Protein AF-A0A1C6DSB0-F1 (afdb_monomer_lite)

Foldseek 3Di:
DVVVVVVVVVVVVVVVVPDPPPPDPPPPDDDFDPDPQFAKDKDQQDPAFKKKKFWPPQQKKKWKWKAQPVVRDTPDTDIDHVVRGMDMDGADVVHRMIMMGMDIDIGIDMDHDD

Structure (mmCIF, N/CA/C/O backbone):
data_AF-A0A1C6DSB0-F1
#
_entry.id   AF-A0A1C6DSB0-F1
#
loop_
_atom_site.group_PDB
_atom_site.id
_atom_site.type_symbol
_atom_site.label_atom_id
_atom_site.label_alt_id
_atom_site.label_comp_id
_atom_site.label_asym_id
_atom_site.label_entity_id
_atom_site.label_seq_id
_atom_site.pdbx_PDB_ins_code
_atom_site.Cartn_x
_atom_site.Cartn_y
_atom_site.Cartn_z
_atom_site.occupancy
_atom_site.B_iso_or_equiv
_atom_site.auth_seq_id
_atom_site.auth_comp_id
_atom_site.auth_asym_id
_atom_site.auth_atom_id
_atom_site.pdbx_PDB_model_num
ATOM 1 N N . MET A 1 1 ? -33.609 60.453 5.573 1.00 63.28 1 MET A N 1
ATOM 2 C CA . MET A 1 1 ? -33.927 59.303 4.684 1.00 63.28 1 MET A CA 1
ATOM 3 C C . MET A 1 1 ? -32.722 58.711 3.942 1.00 63.28 1 MET A C 1
ATOM 5 O O . MET A 1 1 ? -32.568 57.500 3.997 1.00 63.28 1 MET A O 1
ATOM 9 N N . LYS A 1 2 ? -31.852 59.492 3.271 1.00 70.56 2 LYS A N 1
ATOM 10 C CA . LYS A 1 2 ? -30.685 58.939 2.535 1.00 70.56 2 LYS A CA 1
ATOM 11 C C . LYS A 1 2 ? -29.704 58.147 3.417 1.00 70.56 2 LYS A C 1
ATOM 13 O O . LYS A 1 2 ? -29.306 57.055 3.036 1.00 70.56 2 LYS A O 1
ATOM 18 N N . GLN A 1 3 ? -29.380 58.655 4.607 1.00 75.38 3 GLN A N 1
ATOM 19 C CA . GLN A 1 3 ? -28.430 57.992 5.512 1.00 75.38 3 GLN A CA 1
ATOM 20 C C . GLN A 1 3 ? -28.966 56.675 6.096 1.00 75.38 3 GLN A C 1
ATOM 22 O O . GLN A 1 3 ? -28.226 55.709 6.221 1.00 75.38 3 GLN A O 1
ATOM 27 N N . PHE A 1 4 ? -30.275 56.595 6.351 1.00 78.56 4 PHE A N 1
ATOM 28 C CA . PHE A 1 4 ? -30.927 55.363 6.801 1.00 78.56 4 PHE A CA 1
ATOM 29 C C . PHE A 1 4 ? -30.890 54.264 5.725 1.00 78.56 4 PHE A C 1
ATOM 31 O O . PHE A 1 4 ? -30.615 53.107 6.020 1.00 78.56 4 PHE A O 1
ATOM 38 N N . ARG A 1 5 ? -31.078 54.635 4.450 1.00 82.19 5 ARG A N 1
ATOM 39 C CA . ARG A 1 5 ? -30.943 53.703 3.317 1.00 82.19 5 ARG A CA 1
ATOM 40 C C . ARG A 1 5 ? -29.505 53.201 3.153 1.00 82.19 5 ARG A C 1
ATOM 42 O O . ARG A 1 5 ? -29.314 52.017 2.909 1.00 82.19 5 ARG A O 1
ATOM 49 N N . ALA A 1 6 ? -28.514 54.078 3.324 1.00 82.44 6 ALA A N 1
ATOM 50 C CA . ALA A 1 6 ? -27.099 53.704 3.269 1.00 82.44 6 ALA A CA 1
ATOM 51 C C . ALA A 1 6 ? -26.708 52.743 4.407 1.00 82.44 6 ALA A C 1
ATOM 53 O O . ALA A 1 6 ? -25.982 51.779 4.179 1.00 82.44 6 ALA A O 1
ATOM 54 N N . PHE A 1 7 ? -27.246 52.960 5.609 1.00 87.62 7 PHE A N 1
ATOM 55 C CA . PHE A 1 7 ? -27.031 52.082 6.758 1.00 87.62 7 PHE A CA 1
ATOM 56 C C . PHE A 1 7 ? -27.590 50.669 6.528 1.00 87.62 7 PHE A C 1
ATOM 58 O O . PHE A 1 7 ? -26.884 49.688 6.744 1.00 87.62 7 PHE A O 1
ATOM 65 N N . ILE A 1 8 ? -28.815 50.558 5.999 1.00 87.62 8 ILE A N 1
ATOM 66 C CA . ILE A 1 8 ? -29.420 49.260 5.656 1.00 87.62 8 ILE A CA 1
ATOM 67 C C . ILE A 1 8 ? -28.600 48.529 4.584 1.00 87.62 8 ILE A C 1
ATOM 69 O O . ILE A 1 8 ? -28.341 47.335 4.718 1.00 87.62 8 ILE A O 1
ATOM 73 N N . PHE A 1 9 ? -28.145 49.241 3.549 1.00 86.62 9 PHE A N 1
ATOM 74 C CA . PHE A 1 9 ? -27.298 48.652 2.507 1.00 86.62 9 PHE A CA 1
ATOM 75 C C . PHE A 1 9 ? -25.972 48.111 3.061 1.00 86.62 9 PHE A C 1
ATOM 77 O O . PHE A 1 9 ? -25.536 47.038 2.651 1.00 86.62 9 PHE A O 1
ATOM 84 N N . SER A 1 10 ? -25.362 48.815 4.019 1.00 84.50 10 SER A N 1
ATOM 85 C CA . SER A 1 10 ? -24.119 48.382 4.671 1.00 84.50 10 SER A CA 1
ATOM 86 C C . SER A 1 10 ? -24.292 47.071 5.449 1.00 84.50 10 SER A C 1
ATOM 88 O O . SER A 1 10 ? -23.472 46.164 5.325 1.00 84.50 10 SER A O 1
ATOM 90 N N . ILE A 1 11 ? -25.401 46.922 6.185 1.00 85.75 11 ILE A N 1
ATOM 91 C CA . ILE A 1 11 ? -25.704 45.699 6.949 1.00 85.75 11 ILE A CA 1
ATOM 92 C C . ILE A 1 11 ? -25.862 44.491 6.019 1.00 85.75 11 ILE A C 1
ATOM 94 O O . ILE A 1 11 ? -25.321 43.421 6.297 1.00 85.75 11 ILE A O 1
ATOM 98 N N . ILE A 1 12 ? -26.568 44.664 4.898 1.00 83.94 12 ILE A N 1
ATOM 99 C CA . ILE A 1 12 ? -26.773 43.591 3.917 1.00 83.94 12 ILE A CA 1
ATOM 100 C C . ILE A 1 12 ? -25.431 43.155 3.320 1.00 83.94 12 ILE A C 1
ATOM 102 O O . ILE A 1 12 ? -25.150 41.959 3.268 1.00 83.94 12 ILE A O 1
ATOM 106 N N . LEU A 1 13 ? -24.576 44.109 2.937 1.00 83.19 13 LEU A N 1
ATOM 107 C CA . LEU A 1 13 ? -23.263 43.805 2.368 1.00 83.19 13 LEU A CA 1
ATOM 108 C C . LEU A 1 13 ? -22.370 43.058 3.369 1.00 83.19 13 LEU A C 1
ATOM 110 O O . LEU A 1 13 ? -21.712 42.088 3.008 1.00 83.19 13 LEU A O 1
ATOM 114 N N . PHE A 1 14 ? -22.389 43.474 4.637 1.00 81.25 14 PHE A N 1
ATOM 115 C CA . PHE A 1 14 ? -21.597 42.849 5.694 1.00 81.25 14 PHE A CA 1
ATOM 116 C C . PHE A 1 14 ? -22.074 41.427 6.027 1.00 81.25 14 PHE A C 1
ATOM 118 O O . PHE A 1 14 ? -21.260 40.549 6.304 1.00 81.25 14 PHE A O 1
ATOM 125 N N . SER A 1 15 ? -23.382 41.164 5.930 1.00 76.94 15 SER A N 1
ATOM 126 C CA . SER A 1 15 ? -23.949 39.835 6.202 1.00 76.94 15 SER A CA 1
ATOM 127 C C . SER A 1 15 ? -23.477 38.746 5.227 1.00 76.94 15 SER A C 1
ATOM 129 O O . SER A 1 15 ? -23.365 37.587 5.623 1.00 76.94 15 SER A O 1
ATOM 131 N N . MET A 1 16 ? -23.121 39.105 3.987 1.00 72.00 16 MET A N 1
ATOM 132 C CA . MET A 1 16 ? -22.624 38.149 2.986 1.00 72.00 16 MET A CA 1
ATOM 133 C C . MET A 1 16 ? -21.224 37.608 3.320 1.00 72.00 16 MET A C 1
ATOM 135 O O . MET A 1 16 ? -20.897 36.493 2.927 1.00 72.00 16 MET A O 1
ATOM 139 N N . PHE A 1 17 ? -20.413 38.354 4.079 1.00 72.19 17 PHE A N 1
ATOM 140 C CA . PHE A 1 17 ? -19.070 37.924 4.492 1.00 72.19 17 PHE A CA 1
ATOM 141 C C . PHE A 1 17 ? -19.070 37.012 5.726 1.00 72.19 17 PHE A C 1
ATOM 143 O O . PHE A 1 17 ? -18.054 36.392 6.023 1.00 72.19 17 PHE A O 1
ATOM 150 N N . MET A 1 18 ? -20.194 36.926 6.444 1.00 68.38 18 MET A N 1
ATOM 151 C CA . MET A 1 18 ? -20.314 36.163 7.693 1.00 68.38 18 MET A CA 1
ATOM 152 C C . MET A 1 18 ? -20.915 34.767 7.498 1.00 68.38 18 MET A C 1
ATOM 154 O O . MET A 1 18 ? -21.167 34.068 8.479 1.00 68.38 18 MET A O 1
ATOM 158 N N . MET A 1 19 ? -21.156 34.338 6.256 1.00 68.38 19 MET A N 1
ATOM 159 C CA . MET A 1 19 ? -21.608 32.975 5.994 1.00 68.38 19 MET A CA 1
ATOM 160 C C . MET A 1 19 ? -20.439 31.997 6.177 1.00 68.38 19 MET A C 1
ATOM 162 O O . MET A 1 19 ? -19.455 32.090 5.440 1.00 68.38 19 MET A O 1
ATOM 166 N N . PRO A 1 20 ? -20.517 31.041 7.122 1.00 66.75 20 PRO A N 1
ATOM 167 C CA . PRO A 1 20 ? -19.531 29.976 7.194 1.00 66.75 20 PRO A CA 1
ATOM 168 C C . PRO A 1 20 ? -19.604 29.162 5.901 1.00 66.75 20 PRO A C 1
ATOM 170 O O . PRO A 1 20 ? -20.673 28.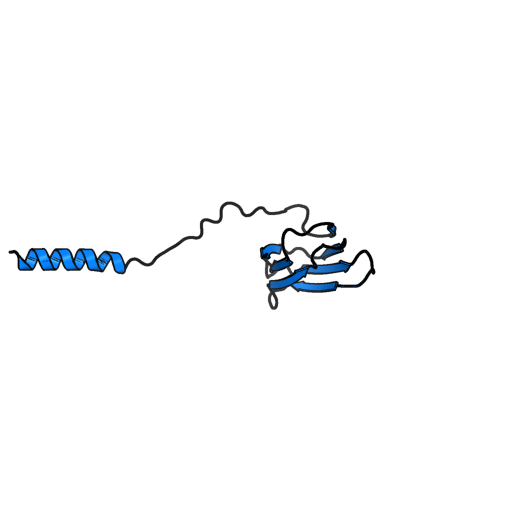684 5.510 1.00 66.75 20 PRO A O 1
ATOM 173 N N . ALA A 1 21 ? -18.465 29.012 5.227 1.00 64.19 21 ALA A N 1
ATOM 174 C CA . ALA A 1 21 ? -18.336 28.151 4.062 1.00 64.19 21 ALA A CA 1
ATOM 175 C C . ALA A 1 21 ? -18.446 26.681 4.503 1.00 64.19 21 ALA A C 1
ATOM 177 O O . ALA A 1 21 ? -17.448 25.997 4.706 1.00 64.19 21 ALA A O 1
ATOM 178 N N . ASN A 1 22 ? -19.676 26.194 4.671 1.00 59.44 22 ASN A N 1
ATOM 179 C CA . ASN A 1 22 ? -19.961 24.780 4.893 1.00 59.44 22 ASN A CA 1
ATOM 180 C C . ASN A 1 22 ? -19.867 24.039 3.555 1.00 59.44 22 ASN A C 1
ATOM 182 O O . ASN A 1 22 ? -20.873 23.666 2.953 1.00 59.44 22 ASN A O 1
ATOM 186 N N . ALA A 1 23 ? -18.642 23.859 3.065 1.00 59.75 23 ALA A N 1
ATOM 187 C CA . ALA A 1 23 ? -18.372 22.948 1.966 1.00 59.75 23 ALA A CA 1
ATOM 188 C C . ALA A 1 23 ? -18.516 21.514 2.494 1.00 59.75 23 ALA A C 1
ATOM 190 O O . ALA A 1 23 ? -17.612 20.981 3.134 1.00 59.75 23 ALA A O 1
ATOM 191 N N . SER A 1 24 ? -19.670 20.889 2.254 1.00 56.47 24 SER A N 1
ATOM 192 C CA . SER A 1 24 ? -19.763 19.437 2.368 1.00 56.47 24 SER A CA 1
ATOM 193 C C . SER A 1 24 ? -19.022 18.858 1.161 1.00 56.47 24 SER A C 1
ATOM 195 O O . SER A 1 24 ? -19.301 19.208 0.011 1.00 56.47 24 SER A O 1
ATOM 197 N N . ILE A 1 25 ? -17.997 18.043 1.415 1.00 54.44 25 ILE A N 1
ATOM 198 C CA . ILE A 1 25 ? -17.317 17.314 0.348 1.00 54.44 25 ILE A CA 1
ATOM 199 C C . ILE A 1 25 ? -18.326 16.280 -0.145 1.00 54.44 25 ILE A C 1
ATOM 201 O O . ILE A 1 25 ? -18.520 15.237 0.476 1.00 54.44 25 ILE A O 1
ATOM 205 N N . TYR A 1 26 ? -19.004 16.588 -1.248 1.00 52.69 26 TYR A N 1
ATOM 206 C CA . TYR A 1 26 ? -19.741 15.590 -2.003 1.00 52.69 26 TYR A CA 1
ATOM 207 C C . TYR A 1 26 ? -18.697 14.643 -2.600 1.00 52.69 26 TYR A C 1
ATOM 209 O O . TYR A 1 26 ? -18.069 14.959 -3.607 1.00 52.69 26 TYR A O 1
ATOM 217 N N . ALA A 1 27 ? -18.438 13.527 -1.919 1.00 57.62 27 ALA A N 1
ATOM 218 C CA . ALA A 1 27 ? -17.598 12.444 -2.413 1.00 57.62 27 ALA A CA 1
ATOM 219 C C . ALA A 1 27 ? -18.520 11.413 -3.082 1.00 57.62 27 ALA A C 1
ATOM 221 O O . ALA A 1 27 ? -19.033 10.530 -2.390 1.00 57.62 27 ALA A O 1
ATOM 222 N N . PRO A 1 28 ? -18.819 11.530 -4.391 1.00 54.62 28 PRO A N 1
ATOM 223 C CA . PRO A 1 28 ? -19.618 10.519 -5.062 1.00 54.62 28 PRO A CA 1
ATOM 224 C C . PRO A 1 28 ? -18.851 9.197 -5.001 1.00 54.62 28 PRO A C 1
ATOM 226 O O . PRO A 1 28 ? -17.694 9.155 -5.408 1.00 54.62 28 PRO A O 1
ATOM 229 N N . ASN A 1 29 ? -19.495 8.169 -4.435 1.00 56.88 29 ASN A N 1
ATOM 230 C CA . ASN A 1 29 ? -19.112 6.752 -4.419 1.00 56.88 29 ASN A CA 1
ATOM 231 C C . ASN A 1 29 ? -17.657 6.488 -4.829 1.00 56.88 29 ASN A C 1
ATOM 233 O O . ASN A 1 29 ? -17.383 6.151 -5.983 1.00 56.88 29 ASN A O 1
ATOM 237 N N . ILE A 1 30 ? -16.732 6.651 -3.878 1.00 61.69 30 ILE A N 1
ATOM 238 C CA . ILE A 1 30 ? -15.337 6.253 -4.072 1.00 61.69 30 ILE A CA 1
ATOM 239 C C . ILE A 1 30 ? -15.358 4.770 -4.472 1.00 61.69 30 ILE A C 1
ATOM 241 O O . ILE A 1 30 ? -15.958 3.974 -3.742 1.00 61.69 30 ILE A O 1
ATOM 245 N N . PRO A 1 31 ? -14.766 4.389 -5.619 1.00 65.12 31 PRO A N 1
ATOM 246 C CA . PRO A 1 31 ? -14.734 3.002 -6.053 1.00 65.12 31 PRO A CA 1
ATOM 247 C C . PRO A 1 31 ? -14.149 2.136 -4.943 1.00 65.12 31 PRO A C 1
ATOM 249 O O . PRO A 1 31 ? -13.017 2.348 -4.507 1.00 65.12 31 PRO A O 1
ATOM 252 N N . LYS A 1 32 ? -14.944 1.180 -4.468 1.00 72.94 32 LYS A N 1
ATOM 253 C CA . LYS A 1 32 ? -14.569 0.269 -3.395 1.00 72.94 32 LYS A CA 1
ATOM 254 C C . LYS A 1 32 ? -14.415 -1.127 -3.971 1.00 72.94 32 LYS A C 1
ATOM 256 O O . LYS A 1 32 ? -15.300 -1.621 -4.666 1.00 72.94 32 LYS A O 1
ATOM 261 N N . ALA A 1 33 ? -13.277 -1.750 -3.698 1.00 73.38 33 ALA A N 1
ATOM 262 C CA . ALA A 1 33 ? -13.057 -3.142 -4.043 1.00 73.38 33 ALA A CA 1
ATOM 263 C C . ALA A 1 33 ? -13.609 -4.023 -2.918 1.00 73.38 33 ALA A C 1
ATOM 265 O O . ALA A 1 33 ? -13.085 -4.007 -1.807 1.00 73.38 33 ALA A O 1
ATOM 266 N N . ASP A 1 34 ? -14.652 -4.803 -3.202 1.00 72.00 34 ASP A N 1
ATOM 267 C CA . ASP A 1 34 ? -15.209 -5.737 -2.214 1.00 72.00 34 ASP A CA 1
ATOM 268 C C . ASP A 1 34 ? -14.493 -7.095 -2.205 1.00 72.00 34 ASP A C 1
ATOM 270 O O . ASP A 1 34 ? -14.499 -7.777 -1.185 1.00 72.00 34 ASP A O 1
ATOM 274 N N . ILE A 1 35 ? -13.850 -7.470 -3.317 1.00 74.12 35 ILE A N 1
ATOM 275 C CA . ILE A 1 35 ? -13.303 -8.820 -3.538 1.00 74.12 35 ILE A CA 1
ATOM 276 C C . ILE A 1 35 ? -11.770 -8.846 -3.427 1.00 74.12 35 ILE A C 1
ATOM 278 O O . ILE A 1 35 ? -11.200 -9.782 -2.878 1.00 74.12 35 ILE A O 1
ATOM 282 N N . PHE A 1 36 ? -11.087 -7.809 -3.912 1.00 74.56 36 PHE A N 1
ATOM 283 C CA . PHE A 1 36 ? -9.623 -7.767 -4.016 1.00 74.56 36 PHE A CA 1
ATOM 284 C C . PHE A 1 36 ? -8.990 -6.981 -2.858 1.00 74.56 36 PHE A C 1
ATOM 286 O O . PHE A 1 36 ? -8.338 -5.962 -3.078 1.00 74.56 36 PHE A O 1
ATOM 293 N N . LYS A 1 37 ? -9.258 -7.406 -1.616 1.00 82.56 37 LYS A N 1
ATOM 294 C CA . LYS A 1 37 ? -8.755 -6.732 -0.398 1.00 82.56 37 LYS A CA 1
ATOM 295 C C . LYS A 1 37 ? -7.462 -7.338 0.142 1.00 82.56 37 LYS A C 1
ATOM 297 O O . LYS A 1 37 ? -6.623 -6.616 0.661 1.00 82.56 37 LYS A O 1
ATOM 302 N N . GLU A 1 38 ? -7.295 -8.646 -0.011 1.00 91.00 38 GLU A N 1
ATOM 303 C CA . GLU A 1 38 ? -6.126 -9.410 0.431 1.00 91.00 38 GLU A CA 1
ATOM 304 C C . GLU A 1 38 ? -5.645 -10.329 -0.696 1.00 91.00 38 GLU A C 1
ATOM 306 O O . GLU A 1 38 ? -6.391 -10.604 -1.638 1.00 91.00 38 GLU A O 1
ATOM 311 N N . GLY A 1 39 ? -4.389 -10.767 -0.648 1.00 92.75 39 GLY A N 1
ATOM 312 C CA . GLY A 1 39 ? -3.818 -11.685 -1.633 1.00 92.75 39 GLY A CA 1
ATOM 313 C C . GLY A 1 39 ? -2.464 -11.249 -2.181 1.00 92.75 39 GLY A C 1
ATOM 314 O O . GLY A 1 39 ? -1.809 -10.356 -1.644 1.00 92.75 39 GLY A O 1
ATOM 315 N N . ILE A 1 40 ? -2.043 -11.921 -3.253 1.00 94.81 40 ILE A N 1
ATOM 316 C CA . ILE A 1 40 ? -0.772 -11.691 -3.947 1.00 94.81 40 ILE A CA 1
ATOM 317 C C . ILE A 1 40 ? -1.082 -11.123 -5.331 1.00 94.81 40 ILE A C 1
ATOM 319 O O . ILE A 1 40 ? -1.761 -11.759 -6.136 1.00 94.81 40 ILE A O 1
ATOM 323 N N . TYR A 1 41 ? -0.564 -9.932 -5.600 1.00 91.38 41 TYR A N 1
ATOM 324 C CA . TYR A 1 41 ? -0.815 -9.152 -6.803 1.00 91.38 41 TYR A CA 1
ATOM 325 C C . TYR A 1 41 ? 0.502 -8.877 -7.523 1.00 91.38 41 TYR A C 1
ATOM 327 O O . TYR A 1 41 ? 1.510 -8.603 -6.879 1.00 91.38 41 TYR A O 1
ATOM 335 N N . HIS A 1 42 ? 0.489 -8.915 -8.852 1.00 90.69 42 HIS A N 1
ATOM 336 C CA . HIS A 1 42 ? 1.651 -8.567 -9.669 1.00 90.69 42 HIS A CA 1
ATOM 337 C C . HIS A 1 42 ? 1.346 -7.277 -10.420 1.00 9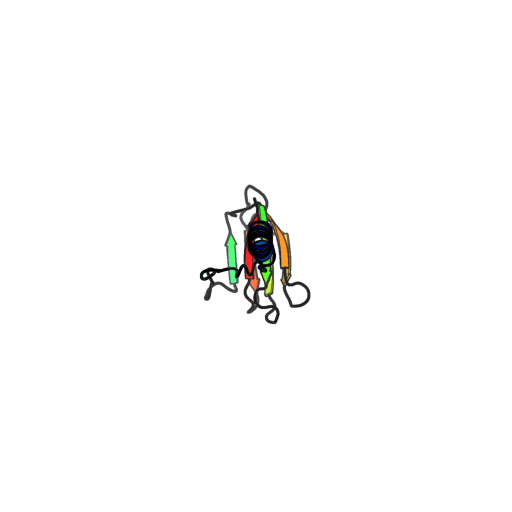0.69 42 HIS A C 1
ATOM 339 O O . HIS A 1 42 ? 0.334 -7.194 -11.117 1.00 90.69 42 HIS A O 1
ATOM 345 N N . PHE A 1 43 ? 2.221 -6.287 -10.277 1.00 85.19 43 PHE A N 1
ATOM 346 C CA . PHE A 1 43 ? 2.097 -4.986 -10.920 1.00 85.19 43 PHE A CA 1
ATOM 347 C C . PHE A 1 43 ? 3.266 -4.767 -11.871 1.00 85.19 43 PHE A C 1
ATOM 349 O O . PHE A 1 43 ? 4.431 -4.874 -11.490 1.00 85.19 43 PHE A O 1
ATOM 356 N N . ASP A 1 44 ? 2.948 -4.440 -13.117 1.00 82.31 44 ASP A N 1
ATOM 357 C CA . ASP A 1 44 ? 3.904 -4.112 -14.173 1.00 82.31 44 ASP A CA 1
ATOM 358 C C . ASP A 1 44 ? 3.919 -2.615 -14.519 1.00 82.31 44 ASP A C 1
ATOM 360 O O . ASP A 1 44 ? 4.795 -2.166 -15.256 1.00 82.31 44 ASP A O 1
ATOM 364 N N . GLN A 1 45 ? 2.979 -1.834 -13.974 1.00 75.00 45 GLN A N 1
ATOM 365 C CA . GLN A 1 45 ? 2.851 -0.392 -14.186 1.00 75.00 45 GLN A CA 1
ATOM 366 C C . GLN A 1 45 ? 2.365 0.323 -12.917 1.00 75.00 45 GLN A C 1
ATOM 368 O O . GLN A 1 45 ? 1.651 -0.251 -12.096 1.00 75.00 45 GLN A O 1
ATOM 373 N N . SER A 1 46 ? 2.731 1.602 -12.775 1.00 72.88 46 SER A N 1
ATOM 374 C CA . SER A 1 46 ? 2.185 2.511 -11.758 1.00 72.88 46 SER A CA 1
ATOM 375 C C . SER A 1 46 ? 1.713 3.806 -12.408 1.00 72.88 46 SER A C 1
ATOM 377 O O . SER A 1 46 ? 2.384 4.348 -13.285 1.00 72.88 46 SER A O 1
ATOM 379 N N . THR A 1 47 ? 0.582 4.328 -11.937 1.00 71.62 47 THR A N 1
ATOM 380 C CA . THR A 1 47 ? -0.025 5.580 -12.415 1.00 71.62 47 THR A CA 1
ATOM 381 C C . THR A 1 47 ? 0.685 6.835 -11.880 1.00 71.62 47 THR A C 1
ATOM 383 O O . THR A 1 47 ? 0.395 7.931 -12.348 1.00 71.62 47 THR A O 1
ATOM 386 N N . GLY A 1 48 ? 1.607 6.703 -10.916 1.00 74.00 48 GLY A N 1
ATOM 387 C CA . GLY A 1 48 ? 2.367 7.817 -10.330 1.00 74.00 48 GLY A CA 1
ATOM 388 C C . GLY A 1 48 ? 3.652 7.370 -9.625 1.00 74.00 48 GLY A C 1
ATOM 389 O O . GLY A 1 48 ? 3.869 6.174 -9.418 1.00 74.00 48 GLY A O 1
ATOM 390 N N . LYS A 1 49 ? 4.517 8.328 -9.264 1.00 82.88 49 LYS A N 1
ATOM 391 C CA . LYS A 1 49 ? 5.814 8.064 -8.599 1.00 82.88 49 LYS A CA 1
ATOM 392 C C . LYS A 1 49 ? 5.694 7.952 -7.087 1.00 82.88 49 LYS A C 1
ATOM 394 O O . LYS A 1 49 ? 6.494 7.273 -6.448 1.00 82.88 49 LYS A O 1
ATOM 399 N N . LYS A 1 50 ? 4.713 8.644 -6.516 1.00 89.38 50 LYS A N 1
ATOM 400 C CA . LYS A 1 50 ? 4.431 8.645 -5.086 1.00 89.38 50 LYS A CA 1
ATOM 401 C C . LYS A 1 50 ? 3.014 8.139 -4.874 1.00 89.38 50 LYS A C 1
ATOM 403 O O . LYS A 1 50 ? 2.076 8.636 -5.491 1.00 89.38 50 LYS A O 1
ATOM 408 N N . ILE A 1 51 ? 2.874 7.153 -3.997 1.00 89.62 51 ILE A N 1
ATOM 409 C CA . ILE A 1 51 ? 1.588 6.559 -3.635 1.00 89.62 51 ILE A CA 1
ATOM 410 C C . ILE A 1 51 ? 1.377 6.808 -2.147 1.00 89.62 51 ILE A C 1
ATOM 412 O O . ILE A 1 51 ? 2.198 6.396 -1.327 1.00 89.62 51 ILE A O 1
ATOM 416 N N . ASN A 1 52 ? 0.287 7.478 -1.790 1.00 92.62 52 ASN A N 1
ATOM 417 C CA . ASN A 1 52 ? -0.183 7.521 -0.416 1.00 92.62 52 ASN A CA 1
ATOM 418 C C . ASN A 1 52 ? -1.118 6.336 -0.183 1.00 92.62 52 ASN A C 1
ATOM 420 O O . ASN A 1 52 ? -2.095 6.140 -0.908 1.00 92.62 52 ASN A O 1
ATOM 424 N N . LEU A 1 53 ? -0.790 5.551 0.832 1.00 92.81 53 LEU A N 1
ATOM 425 C CA . LEU A 1 53 ? -1.582 4.434 1.313 1.00 92.81 53 LEU A CA 1
ATOM 426 C C . LEU A 1 53 ? -2.224 4.879 2.616 1.00 92.81 53 LEU A C 1
ATOM 428 O O . LEU A 1 53 ? -1.508 5.241 3.550 1.00 92.81 53 LEU A O 1
ATOM 432 N N . LYS A 1 54 ? -3.554 4.852 2.688 1.00 93.69 54 LYS A N 1
ATOM 433 C CA . LYS A 1 54 ? -4.298 5.219 3.894 1.00 93.69 54 LYS A CA 1
ATOM 434 C C . LYS A 1 54 ? -5.285 4.128 4.277 1.00 93.69 54 LYS A C 1
ATOM 436 O O . LYS A 1 54 ? -6.118 3.739 3.466 1.00 93.69 54 LYS A O 1
ATOM 441 N N . LEU A 1 55 ? -5.233 3.693 5.529 1.00 93.44 55 LEU A N 1
ATOM 442 C CA . LEU A 1 55 ? -6.202 2.785 6.120 1.00 93.44 55 LEU A CA 1
ATOM 443 C C . LEU A 1 55 ? -7.525 3.527 6.348 1.00 93.44 55 LEU A C 1
ATOM 445 O O . LEU A 1 55 ? -7.606 4.471 7.134 1.00 93.44 55 LEU A O 1
ATOM 449 N N . ALA A 1 56 ? -8.560 3.113 5.627 1.00 90.81 56 ALA A N 1
ATOM 450 C CA . ALA A 1 56 ? -9.916 3.641 5.732 1.00 90.81 56 ALA A CA 1
ATOM 451 C C . ALA A 1 56 ? -10.692 3.036 6.915 1.00 9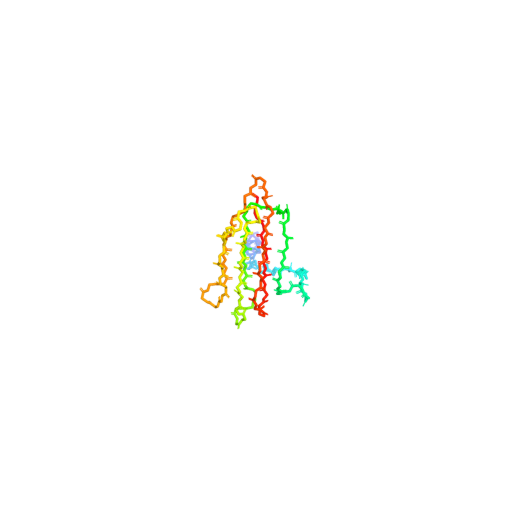0.81 56 ALA A C 1
ATOM 453 O O . ALA A 1 56 ? -11.682 3.615 7.356 1.00 90.81 56 ALA A O 1
ATOM 454 N N . THR A 1 57 ? -10.225 1.906 7.450 1.00 91.00 57 THR A N 1
ATOM 455 C CA . THR A 1 57 ? -10.819 1.178 8.583 1.00 91.00 57 THR A CA 1
ATOM 456 C C . THR A 1 57 ? -9.790 1.019 9.714 1.00 91.00 57 THR A C 1
ATOM 458 O O . THR A 1 57 ? -9.170 -0.040 9.805 1.00 91.00 57 THR A O 1
ATOM 461 N N . PRO A 1 58 ? -9.562 2.046 10.555 1.00 86.88 58 PRO A N 1
ATOM 462 C CA . PRO A 1 58 ? -8.490 2.049 11.561 1.00 86.88 58 PRO A CA 1
ATOM 463 C C . PRO A 1 58 ? -8.483 0.830 12.492 1.00 86.88 58 PRO A C 1
ATOM 465 O O . PRO A 1 58 ? -7.416 0.296 12.778 1.00 86.88 58 PRO A O 1
ATOM 468 N N . ASP A 1 59 ? -9.668 0.336 12.859 1.00 91.56 59 ASP A N 1
ATOM 469 C CA . ASP A 1 59 ? -9.847 -0.811 13.763 1.00 91.56 59 ASP A CA 1
ATOM 470 C C . ASP A 1 59 ? -9.536 -2.172 13.100 1.00 91.56 59 ASP A C 1
ATOM 472 O O . ASP A 1 59 ? -9.566 -3.219 13.745 1.00 91.56 59 ASP A O 1
ATOM 476 N N . ASN A 1 60 ? -9.276 -2.186 11.789 1.00 93.81 60 ASN A N 1
ATOM 477 C CA . ASN A 1 60 ? -8.974 -3.387 11.012 1.00 93.81 60 ASN A CA 1
ATOM 478 C C . ASN A 1 60 ? -7.585 -3.232 10.379 1.00 93.81 60 ASN A C 1
ATOM 480 O O . ASN A 1 60 ? -7.479 -2.683 9.281 1.00 93.81 60 ASN A O 1
ATOM 484 N N . PRO A 1 61 ? -6.514 -3.680 11.053 1.00 93.88 61 PRO A N 1
ATOM 485 C CA . PRO A 1 61 ? -5.154 -3.470 10.580 1.00 93.88 61 PRO A CA 1
ATOM 486 C C . PRO A 1 61 ? -4.869 -4.228 9.279 1.00 93.88 61 PRO A C 1
ATOM 488 O O . PRO A 1 61 ? -5.471 -5.265 8.986 1.00 93.88 61 PRO A O 1
ATOM 491 N N . MET A 1 62 ? -3.902 -3.722 8.517 1.00 94.81 62 MET A N 1
ATOM 492 C CA . MET A 1 62 ? -3.462 -4.324 7.261 1.00 94.81 62 MET A CA 1
ATOM 493 C C . MET A 1 62 ? -1.945 -4.246 7.105 1.00 94.81 62 MET A C 1
ATOM 495 O O . MET A 1 62 ? -1.318 -3.247 7.454 1.00 94.81 62 MET A O 1
ATOM 499 N N . THR A 1 63 ? -1.363 -5.294 6.534 1.00 96.44 63 THR A N 1
ATOM 500 C CA . THR A 1 63 ? 0.049 -5.362 6.165 1.00 96.44 63 THR A CA 1
ATOM 501 C C . THR A 1 63 ? 0.189 -5.415 4.650 1.00 96.44 63 THR A C 1
ATOM 503 O O . THR A 1 63 ? -0.517 -6.163 3.977 1.00 96.44 63 THR A O 1
ATOM 506 N N . ILE A 1 64 ? 1.132 -4.642 4.122 1.00 95.75 64 ILE A N 1
ATOM 507 C CA . ILE A 1 64 ? 1.472 -4.572 2.704 1.00 95.75 64 ILE A CA 1
ATOM 508 C C . ILE A 1 64 ? 2.959 -4.869 2.575 1.00 95.75 64 ILE A C 1
ATOM 510 O O . ILE A 1 64 ? 3.795 -4.235 3.225 1.00 95.75 64 ILE A O 1
ATOM 514 N N . ILE A 1 65 ? 3.289 -5.829 1.725 1.00 96.38 65 ILE A N 1
ATOM 515 C CA . ILE A 1 65 ? 4.657 -6.238 1.426 1.00 96.38 65 ILE A CA 1
ATOM 516 C C . ILE A 1 65 ? 4.878 -6.008 -0.061 1.00 96.38 65 ILE A C 1
ATOM 518 O O . ILE A 1 65 ? 4.066 -6.445 -0.868 1.00 96.38 65 ILE A O 1
ATOM 522 N N . VAL A 1 66 ? 5.965 -5.334 -0.425 1.00 93.56 66 VAL A N 1
ATOM 523 C CA . VAL A 1 66 ? 6.328 -5.069 -1.821 1.00 93.56 66 VAL A CA 1
ATOM 524 C C . VAL A 1 66 ? 7.691 -5.684 -2.095 1.00 93.56 66 VAL A C 1
ATOM 526 O O . VAL A 1 66 ? 8.664 -5.354 -1.414 1.00 93.56 66 VAL A O 1
ATOM 529 N N . ILE A 1 67 ? 7.757 -6.556 -3.093 1.00 93.62 67 ILE A N 1
ATOM 530 C CA . ILE A 1 67 ? 8.959 -7.267 -3.527 1.00 93.62 67 ILE A CA 1
ATOM 531 C C . ILE A 1 67 ? 9.262 -6.851 -4.967 1.00 93.62 67 ILE A C 1
ATOM 533 O O . ILE A 1 67 ? 8.363 -6.798 -5.801 1.00 93.62 67 ILE A O 1
ATOM 537 N N . GLU A 1 68 ? 10.520 -6.529 -5.247 1.00 91.06 68 GLU A N 1
ATOM 538 C CA . GLU A 1 68 ? 11.020 -6.307 -6.607 1.00 91.06 68 GLU A CA 1
ATOM 539 C C . GLU A 1 68 ? 11.195 -7.665 -7.304 1.00 91.06 68 GLU A C 1
ATOM 541 O O . GLU A 1 68 ? 11.959 -8.502 -6.823 1.00 91.06 68 GLU A O 1
ATOM 546 N N . ASP A 1 69 ? 10.493 -7.912 -8.414 1.00 89.06 69 ASP A N 1
ATOM 547 C CA . ASP A 1 69 ? 10.460 -9.244 -9.048 1.00 89.06 69 ASP A CA 1
ATOM 548 C C . ASP A 1 69 ? 11.804 -9.647 -9.670 1.00 89.06 69 ASP A C 1
ATOM 550 O O . ASP A 1 69 ? 12.134 -10.829 -9.740 1.00 89.06 69 ASP A O 1
ATOM 554 N N . ASP A 1 70 ? 12.580 -8.674 -10.143 1.00 88.44 70 ASP A N 1
ATOM 555 C CA . ASP A 1 70 ? 13.864 -8.887 -10.815 1.00 88.44 70 ASP A CA 1
ATOM 556 C C . ASP A 1 70 ? 14.973 -9.338 -9.855 1.00 88.44 70 ASP A C 1
ATOM 558 O O . ASP A 1 70 ? 15.819 -10.159 -10.212 1.00 88.44 70 ASP A O 1
ATOM 562 N N . THR A 1 71 ? 14.967 -8.807 -8.635 1.00 91.31 71 THR A N 1
ATOM 563 C CA . THR A 1 71 ? 15.986 -9.064 -7.613 1.00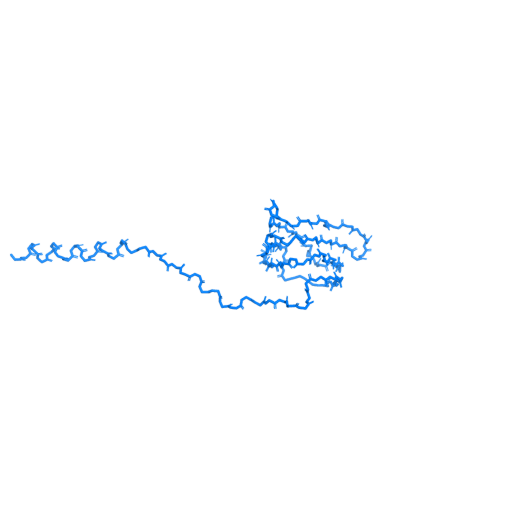 91.31 71 THR A CA 1
ATOM 564 C C . THR A 1 71 ? 15.489 -9.962 -6.483 1.00 91.31 71 THR A C 1
ATOM 566 O O . THR A 1 71 ? 16.298 -10.485 -5.717 1.00 91.31 71 THR A O 1
ATOM 569 N N . GLY A 1 72 ? 14.172 -10.118 -6.333 1.00 91.19 72 GLY A N 1
ATOM 570 C CA . GLY A 1 72 ? 13.542 -10.731 -5.164 1.00 91.19 72 GLY A CA 1
ATOM 571 C C . GLY A 1 72 ? 13.693 -9.902 -3.883 1.00 91.19 72 GLY A C 1
ATOM 572 O O . GLY A 1 72 ? 13.436 -10.404 -2.787 1.00 91.19 72 GLY A O 1
ATOM 573 N N . ARG A 1 73 ? 14.146 -8.644 -3.979 1.00 93.44 73 ARG A N 1
ATOM 574 C CA . ARG A 1 73 ? 14.412 -7.796 -2.816 1.00 93.44 73 ARG A CA 1
ATOM 575 C C . ARG A 1 73 ? 13.110 -7.275 -2.219 1.00 93.44 73 ARG A C 1
ATOM 577 O O . ARG A 1 73 ? 12.263 -6.721 -2.917 1.00 93.44 73 ARG A O 1
ATOM 584 N N . LEU A 1 74 ? 12.993 -7.373 -0.896 1.00 94.56 74 LEU A N 1
ATOM 585 C CA . LEU A 1 74 ? 11.950 -6.686 -0.140 1.00 94.56 74 LEU A CA 1
ATOM 586 C C . LEU A 1 74 ? 12.172 -5.172 -0.231 1.00 94.56 74 LEU A C 1
ATOM 588 O O . LEU A 1 74 ? 13.121 -4.645 0.349 1.00 94.56 74 LEU A O 1
ATOM 592 N N . LYS A 1 75 ? 11.284 -4.480 -0.942 1.00 91.62 75 LYS A N 1
ATOM 593 C CA . LYS A 1 75 ? 11.315 -3.024 -1.081 1.00 91.62 75 LYS A CA 1
ATOM 594 C C . LYS A 1 75 ? 10.579 -2.333 0.057 1.00 91.62 75 LYS A C 1
ATOM 596 O O . LYS A 1 75 ? 11.093 -1.378 0.631 1.00 91.62 75 LYS A O 1
ATOM 601 N N . TYR A 1 76 ? 9.395 -2.838 0.407 1.00 94.12 76 TYR A N 1
ATOM 602 C CA . TYR A 1 76 ? 8.581 -2.280 1.483 1.00 94.12 76 TYR A CA 1
ATOM 603 C C . TYR A 1 76 ? 7.956 -3.362 2.353 1.00 94.12 76 TYR A C 1
ATOM 605 O O . TYR A 1 76 ? 7.430 -4.351 1.850 1.00 94.12 76 TYR A O 1
ATOM 613 N N . TYR A 1 77 ? 7.956 -3.111 3.660 1.00 96.69 77 TYR A N 1
ATOM 614 C CA . TYR A 1 77 ? 7.122 -3.790 4.642 1.00 96.69 77 TYR A CA 1
ATOM 615 C C . TYR A 1 77 ? 6.371 -2.715 5.421 1.00 96.69 77 TYR A C 1
ATOM 617 O O . TYR A 1 77 ? 6.983 -1.899 6.112 1.00 96.69 77 TYR A O 1
ATOM 625 N N . ILE A 1 78 ? 5.055 -2.677 5.264 1.00 96.25 78 ILE A N 1
ATOM 626 C CA . ILE A 1 78 ? 4.204 -1.613 5.788 1.00 96.25 78 ILE A CA 1
ATOM 627 C C . ILE A 1 78 ? 3.112 -2.261 6.609 1.00 96.25 78 ILE A C 1
ATOM 629 O O . ILE A 1 78 ? 2.382 -3.107 6.104 1.00 96.25 78 ILE A O 1
ATOM 633 N N . ARG A 1 79 ? 2.972 -1.821 7.854 1.00 95.88 79 ARG A N 1
ATOM 634 C CA . ARG A 1 79 ? 1.822 -2.134 8.694 1.00 95.88 79 ARG A CA 1
ATOM 635 C C . ARG A 1 79 ? 1.032 -0.854 8.910 1.00 95.88 79 ARG A C 1
ATOM 637 O O . ARG A 1 79 ? 1.599 0.142 9.354 1.00 95.88 79 ARG A O 1
ATOM 644 N N . LEU A 1 80 ? -0.252 -0.899 8.581 1.00 95.69 80 LEU A N 1
ATOM 645 C CA . LEU A 1 80 ? -1.203 0.155 8.881 1.00 95.69 80 LEU A CA 1
ATOM 646 C C . LEU A 1 80 ? -2.147 -0.316 9.984 1.00 95.69 80 LEU A C 1
ATOM 648 O O . LEU A 1 80 ? -2.708 -1.409 9.907 1.00 95.69 80 LEU A O 1
ATOM 652 N N . ASP A 1 81 ? -2.307 0.516 11.002 1.00 95.12 81 ASP A N 1
ATOM 653 C CA . ASP A 1 81 ? -3.174 0.298 12.159 1.00 95.12 81 ASP A CA 1
ATOM 654 C C . ASP A 1 81 ? -3.586 1.650 12.766 1.00 95.12 81 ASP A C 1
ATOM 656 O O . ASP A 1 81 ? -3.310 2.706 12.189 1.00 95.12 81 ASP A O 1
ATOM 660 N N . GLU A 1 82 ? -4.257 1.632 13.917 1.00 93.31 82 GLU A N 1
ATOM 661 C CA . GLU A 1 82 ? -4.723 2.831 14.626 1.00 93.31 82 GLU A CA 1
ATOM 662 C C . GLU A 1 82 ? -3.606 3.850 14.916 1.00 93.31 82 GLU A C 1
ATOM 664 O O . GLU A 1 82 ? -3.863 5.055 14.945 1.00 93.31 82 GLU A O 1
ATOM 669 N N . LEU A 1 83 ? -2.363 3.391 15.106 1.00 91.12 83 LEU A N 1
ATOM 670 C CA . LEU A 1 83 ? -1.215 4.253 15.402 1.00 91.12 83 LEU A CA 1
ATOM 671 C C . LEU A 1 83 ? -0.541 4.776 14.130 1.00 91.12 83 LEU A C 1
ATOM 673 O O . LEU A 1 83 ? 0.068 5.846 14.143 1.00 91.12 83 LEU A O 1
ATOM 677 N N . SER A 1 84 ? -0.650 4.033 13.030 1.00 88.94 84 SER A N 1
ATOM 678 C CA . SER A 1 84 ? -0.018 4.343 11.751 1.00 88.94 84 SER A CA 1
ATOM 679 C C . SER A 1 84 ? -1.016 4.168 10.611 1.00 88.94 84 SER A C 1
ATOM 681 O O . SER A 1 84 ? -0.947 3.222 9.830 1.00 88.94 84 SER A O 1
ATOM 683 N N . THR A 1 85 ? -1.961 5.099 10.495 1.00 91.56 85 THR A N 1
ATOM 684 C CA . THR A 1 85 ? -3.070 4.980 9.533 1.00 91.56 85 THR A CA 1
ATOM 685 C C . THR A 1 85 ? -2.690 5.330 8.095 1.00 91.56 85 THR A C 1
ATOM 687 O O . THR A 1 85 ? -3.467 5.049 7.187 1.00 91.56 85 THR A O 1
ATOM 690 N N . SER A 1 86 ? -1.527 5.940 7.842 1.00 94.00 86 SER A N 1
ATOM 691 C CA . SER A 1 86 ? -1.114 6.280 6.476 1.00 94.00 86 SER A CA 1
ATOM 692 C C . SER A 1 86 ? 0.394 6.319 6.275 1.00 94.00 86 SER A C 1
ATOM 694 O O . SER A 1 86 ? 1.127 6.718 7.177 1.00 94.00 86 SER A O 1
ATOM 696 N N . VAL A 1 87 ? 0.844 6.000 5.062 1.00 95.19 87 VAL A N 1
ATOM 697 C CA . VAL A 1 87 ? 2.250 6.093 4.653 1.00 95.19 87 VAL A CA 1
ATOM 698 C C . VAL A 1 87 ? 2.363 6.531 3.194 1.00 95.19 87 VAL A C 1
ATOM 700 O O . VAL A 1 87 ? 1.506 6.218 2.371 1.00 95.19 87 VAL A O 1
ATOM 703 N N . ASN A 1 88 ? 3.439 7.243 2.862 1.00 93.69 88 ASN A N 1
ATOM 704 C CA . ASN A 1 88 ? 3.817 7.504 1.476 1.00 93.69 88 ASN A CA 1
ATOM 705 C C . ASN A 1 88 ? 4.899 6.513 1.049 1.00 93.69 88 ASN A C 1
ATOM 707 O O . ASN A 1 88 ? 5.919 6.397 1.729 1.00 93.69 88 ASN A O 1
ATOM 711 N N . ILE A 1 89 ? 4.703 5.857 -0.089 1.00 90.81 89 ILE A N 1
ATOM 712 C CA . ILE A 1 89 ? 5.723 5.036 -0.744 1.00 90.81 89 ILE A CA 1
ATOM 713 C C . ILE A 1 89 ? 6.121 5.646 -2.079 1.00 90.81 89 ILE A C 1
ATOM 715 O O . ILE A 1 89 ? 5.341 6.366 -2.707 1.00 90.81 89 ILE A O 1
ATOM 719 N N . PHE A 1 90 ? 7.337 5.332 -2.509 1.00 87.38 90 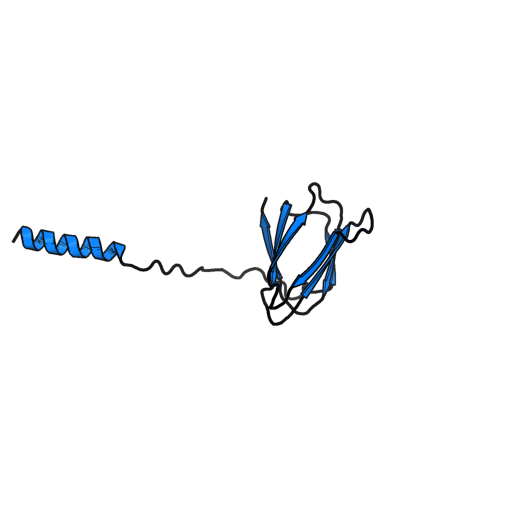PHE A N 1
ATOM 720 C CA . PHE A 1 90 ? 7.877 5.790 -3.776 1.00 87.38 90 PHE A CA 1
ATOM 721 C C . PHE A 1 90 ? 8.166 4.591 -4.666 1.00 87.38 90 PHE A C 1
ATOM 723 O O . PHE A 1 90 ? 8.763 3.597 -4.259 1.00 87.38 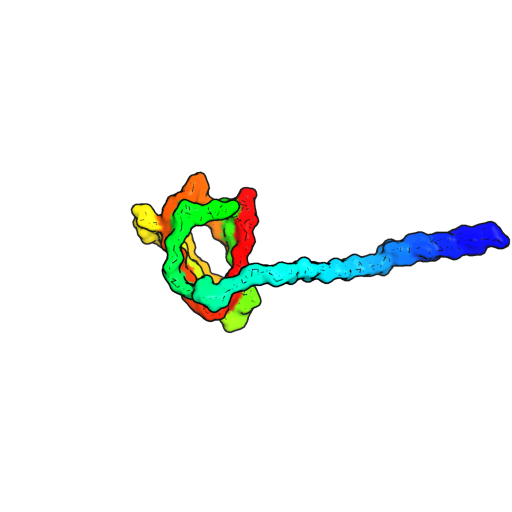90 PHE A O 1
ATOM 730 N N . VAL A 1 91 ? 7.710 4.682 -5.898 1.00 78.62 91 VAL A N 1
ATOM 731 C CA . VAL A 1 91 ? 7.900 3.650 -6.906 1.00 78.62 91 VAL A CA 1
ATOM 732 C C . VAL A 1 91 ? 8.816 4.197 -7.988 1.00 78.62 91 VAL A C 1
ATOM 734 O O . VAL A 1 91 ? 8.710 5.361 -8.380 1.00 78.62 91 VAL A O 1
ATOM 737 N N . ASP A 1 92 ? 9.756 3.362 -8.427 1.00 73.00 92 ASP A N 1
ATOM 738 C CA . ASP A 1 92 ? 10.737 3.761 -9.433 1.00 73.00 92 ASP A CA 1
ATOM 739 C C . ASP A 1 92 ? 10.042 3.964 -10.784 1.00 73.00 92 ASP A C 1
ATOM 741 O O . ASP A 1 92 ? 9.018 3.342 -11.070 1.00 73.00 92 ASP A O 1
ATOM 745 N N . ASN A 1 93 ? 10.588 4.852 -11.615 1.00 66.00 93 ASN A N 1
ATOM 746 C CA . ASN A 1 93 ? 10.103 5.080 -12.973 1.00 66.00 93 ASN A CA 1
ATOM 747 C C . ASN A 1 93 ? 11.270 4.927 -13.967 1.00 66.00 93 ASN A C 1
ATOM 749 O O . ASN A 1 93 ? 12.204 5.732 -13.886 1.00 66.00 93 ASN A O 1
ATOM 753 N N . PRO A 1 94 ? 11.228 3.963 -14.909 1.00 62.41 94 PRO A N 1
ATOM 754 C CA . PRO A 1 94 ? 10.141 3.007 -15.154 1.00 62.41 94 PRO A CA 1
ATOM 755 C C . PRO A 1 94 ? 9.964 2.003 -14.011 1.00 62.41 94 PRO A C 1
ATOM 757 O O . PRO A 1 94 ? 10.918 1.680 -13.305 1.00 62.41 94 PRO A O 1
ATOM 760 N N . LEU A 1 95 ? 8.732 1.521 -13.834 1.00 67.06 95 LEU A N 1
ATOM 761 C CA . LEU A 1 95 ? 8.457 0.490 -12.844 1.00 67.06 95 LEU A CA 1
ATOM 762 C C . LEU A 1 95 ? 9.075 -0.829 -13.328 1.00 67.06 95 LEU A C 1
ATOM 764 O O . LEU A 1 95 ? 8.673 -1.353 -14.367 1.00 67.06 95 LEU A O 1
ATOM 768 N N . ASN A 1 96 ? 10.018 -1.391 -12.571 1.00 71.50 96 ASN A N 1
ATOM 769 C CA . ASN A 1 96 ? 10.284 -2.828 -12.673 1.00 71.50 96 ASN A CA 1
ATOM 770 C C . ASN A 1 96 ? 9.044 -3.582 -12.165 1.00 71.50 96 ASN A C 1
ATOM 772 O O . ASN A 1 96 ? 8.238 -3.020 -11.423 1.00 71.50 96 ASN A O 1
ATOM 776 N N . LYS A 1 97 ? 8.830 -4.834 -12.578 1.00 85.12 97 LYS A N 1
ATOM 777 C CA . LYS A 1 97 ? 7.692 -5.610 -12.061 1.00 85.12 97 LYS A CA 1
ATOM 778 C C . LYS A 1 97 ? 7.819 -5.782 -10.544 1.00 85.12 97 LYS A C 1
ATOM 780 O O . LYS A 1 97 ? 8.921 -6.009 -10.044 1.00 85.12 97 LYS A O 1
ATOM 785 N N . HIS A 1 98 ? 6.708 -5.642 -9.827 1.00 89.69 98 HIS A N 1
ATOM 786 C CA . HIS A 1 98 ? 6.656 -5.850 -8.383 1.00 89.69 98 HIS A CA 1
ATOM 787 C C . HIS A 1 98 ? 5.552 -6.836 -8.013 1.00 89.69 98 HIS A C 1
ATOM 789 O O . HIS A 1 98 ? 4.419 -6.736 -8.495 1.00 89.69 98 HIS A O 1
ATOM 795 N N . THR A 1 99 ? 5.860 -7.700 -7.055 1.00 93.19 99 THR A N 1
ATOM 796 C CA . THR A 1 99 ? 4.894 -8.532 -6.351 1.00 93.19 99 THR A CA 1
ATOM 797 C C . THR A 1 99 ? 4.482 -7.819 -5.071 1.00 93.19 99 THR A C 1
ATOM 799 O O . THR A 1 99 ? 5.317 -7.467 -4.235 1.00 93.19 99 THR A O 1
ATOM 802 N N . VAL A 1 100 ? 3.182 -7.604 -4.903 1.00 92.69 100 VAL A N 1
ATOM 803 C CA . VAL A 1 100 ? 2.587 -6.969 -3.729 1.00 92.69 100 VAL A CA 1
ATOM 804 C C . VAL A 1 100 ? 1.723 -7.984 -2.999 1.00 92.69 100 VAL A C 1
ATOM 806 O O . VAL A 1 100 ? 0.795 -8.551 -3.570 1.00 92.69 100 VAL A O 1
ATOM 809 N N . ILE A 1 101 ? 2.012 -8.196 -1.721 1.00 95.75 101 ILE A N 1
ATOM 810 C CA . ILE A 1 101 ? 1.242 -9.073 -0.842 1.00 95.75 101 ILE A CA 1
ATOM 811 C C . ILE A 1 101 ? 0.472 -8.191 0.131 1.00 95.75 101 ILE A C 1
ATOM 813 O O . ILE A 1 101 ? 1.072 -7.384 0.842 1.00 95.75 101 ILE A O 1
ATOM 817 N N . ILE A 1 102 ? -0.846 -8.351 0.163 1.00 94.94 102 ILE A N 1
ATOM 818 C CA . ILE A 1 102 ? -1.747 -7.615 1.048 1.00 94.94 102 ILE A CA 1
ATOM 819 C C . ILE A 1 102 ? -2.397 -8.609 2.009 1.00 94.94 102 ILE A C 1
ATOM 821 O O . ILE A 1 102 ? -2.984 -9.598 1.573 1.00 94.94 102 ILE A O 1
ATOM 825 N N . LEU A 1 103 ? -2.270 -8.358 3.312 1.00 95.31 103 LEU A N 1
ATOM 826 C CA . LEU A 1 103 ? -2.749 -9.234 4.382 1.00 95.31 103 LEU A CA 1
ATOM 827 C C . LEU A 1 103 ? -3.558 -8.428 5.400 1.00 95.31 103 LEU A C 1
ATOM 829 O O . LEU A 1 103 ? -3.038 -7.464 5.963 1.00 95.31 103 LEU A O 1
ATOM 833 N N . GLY A 1 104 ? -4.783 -8.856 5.697 1.00 93.00 104 GLY A N 1
ATOM 834 C CA . GLY A 1 104 ? -5.643 -8.238 6.709 1.00 93.00 104 GLY A CA 1
ATOM 835 C C . GLY A 1 104 ? -7.006 -7.826 6.161 1.00 93.00 104 GLY A C 1
ATOM 836 O O . GLY A 1 104 ? -7.204 -7.702 4.957 1.00 93.00 104 GLY A O 1
ATOM 837 N N . THR A 1 105 ? -7.954 -7.596 7.069 1.00 90.50 105 THR A N 1
ATOM 838 C CA . THR A 1 105 ? -9.366 -7.327 6.741 1.00 90.50 105 THR A CA 1
ATOM 839 C C . THR A 1 105 ? -9.681 -5.850 6.521 1.00 90.50 105 THR A C 1
ATOM 841 O O . THR A 1 105 ? -10.834 -5.504 6.260 1.00 90.50 105 THR A O 1
ATOM 844 N N . GLY A 1 106 ? -8.684 -4.974 6.665 1.00 90.06 106 GLY A N 1
ATOM 845 C CA . GLY A 1 106 ? -8.860 -3.539 6.496 1.00 90.06 106 GLY A CA 1
ATOM 846 C C . GLY A 1 106 ? -9.207 -3.120 5.066 1.00 90.06 106 GLY A C 1
ATOM 847 O O . GLY A 1 106 ? -9.235 -3.915 4.130 1.00 90.06 106 GLY A O 1
ATOM 848 N N . GLU A 1 107 ? -9.442 -1.829 4.878 1.00 90.56 107 GLU A N 1
ATOM 849 C CA . GLU A 1 107 ? -9.636 -1.221 3.564 1.00 90.56 107 GLU A CA 1
ATOM 850 C C . GLU A 1 107 ? -8.604 -0.119 3.363 1.00 90.56 107 GLU A C 1
ATOM 852 O O . GLU A 1 107 ? -8.440 0.741 4.229 1.00 90.56 107 GLU A O 1
ATOM 857 N N . ILE A 1 108 ? -7.908 -0.132 2.226 1.00 90.31 108 ILE A N 1
ATOM 858 C CA . ILE A 1 108 ? -6.914 0.887 1.880 1.00 90.31 108 ILE A CA 1
ATOM 859 C C . ILE A 1 108 ? -7.455 1.790 0.781 1.00 90.31 108 ILE A C 1
ATOM 861 O O . ILE A 1 108 ? -7.946 1.326 -0.246 1.00 90.31 108 ILE A O 1
ATOM 865 N N . ALA A 1 109 ? -7.292 3.092 0.984 1.00 89.25 109 ALA A N 1
ATOM 866 C CA . ALA A 1 109 ? -7.384 4.091 -0.061 1.00 89.25 109 ALA A CA 1
ATOM 867 C C . ALA A 1 109 ? -5.985 4.383 -0.626 1.00 89.25 109 ALA A C 1
ATOM 869 O O . ALA A 1 109 ? -5.039 4.620 0.130 1.00 89.25 109 ALA A O 1
ATOM 870 N N . PHE A 1 110 ? -5.885 4.389 -1.955 1.00 86.88 110 PHE A N 1
ATOM 871 C CA . PHE A 1 110 ? -4.674 4.725 -2.699 1.00 86.88 110 PHE A CA 1
ATOM 872 C C . PHE A 1 110 ? -4.857 6.095 -3.350 1.00 86.88 110 PHE A C 1
ATOM 874 O O . PHE A 1 110 ? -5.834 6.306 -4.072 1.00 86.88 110 PHE A O 1
ATOM 881 N N . THR A 1 111 ? -3.916 7.014 -3.145 1.00 87.69 111 THR A N 1
ATOM 882 C CA . THR A 1 111 ? -3.829 8.237 -3.955 1.00 87.69 111 THR A CA 1
ATOM 883 C C . THR A 1 111 ? -2.450 8.358 -4.582 1.00 87.69 111 THR A C 1
ATOM 885 O O . THR A 1 111 ? -1.436 8.040 -3.964 1.00 87.69 111 THR A O 1
ATOM 888 N N . PHE A 1 112 ? -2.422 8.781 -5.844 1.00 84.75 112 PHE A N 1
ATOM 889 C CA . PHE A 1 112 ? -1.208 8.872 -6.648 1.00 84.75 112 PHE A CA 1
ATOM 890 C C . PHE A 1 112 ? -0.846 10.340 -6.861 1.00 84.75 112 PHE A C 1
ATOM 892 O O . PHE A 1 112 ? -1.701 11.147 -7.228 1.00 84.75 112 PHE A O 1
ATOM 899 N N . GLU A 1 113 ? 0.424 10.668 -6.656 1.00 80.81 113 GLU A N 1
ATOM 900 C CA . GLU A 1 113 ? 1.025 11.952 -7.008 1.00 80.81 113 GLU A CA 1
ATOM 901 C C . GLU A 1 113 ? 2.111 11.723 -8.077 1.00 80.81 113 GLU A C 1
ATOM 903 O O . GLU A 1 113 ? 2.855 10.731 -8.032 1.00 80.81 113 GLU A O 1
ATOM 908 N N . ASN A 1 114 ? 2.177 12.642 -9.046 1.00 65.56 114 ASN A N 1
ATOM 909 C CA . ASN A 1 114 ? 3.134 12.630 -10.159 1.00 65.56 114 ASN A CA 1
ATOM 910 C C . ASN A 1 114 ? 4.400 13.429 -9.854 1.00 65.56 114 ASN A C 1
ATOM 912 O O . ASN A 1 114 ? 4.265 14.539 -9.296 1.00 65.56 114 ASN A O 1
#

Secondary structure (DSSP, 8-state):
-HHHHHHHHHHHHHHHTT---------------SS-SSEEEEES--S-SEEEEEES-TTS-EEEEEEETTT--EEEEEEESSS--EEEEE--SSPPPEEEEEESS--EEEEEE-

Radius of gyration: 24.07 Å; chains: 1; bounding box: 50×71×31 Å

pLDDT: mean 83.07, std 12.02, range [52.69, 96.69]

Sequence (114 aa):
MKQFRAFIFSIILFSMFMMPANASIYAPNIPKADIFKEGIYHFDQSTGKKINLKLATPDNPMTIIVIEDDTGRLKYYIRLDELSTSVNIFVDNPLNKHTVIILGTGEIAFTFEN